Protein AF-A0A9D4DB75-F1 (afdb_monomer_lite)

pLDDT: mean 75.49, std 16.0, range [40.06, 93.31]

Structure (mmCIF, N/CA/C/O backbone):
data_AF-A0A9D4DB75-F1
#
_entry.id   AF-A0A9D4DB75-F1
#
loop_
_atom_site.group_PDB
_atom_site.id
_atom_site.type_symbol
_atom_site.label_atom_id
_atom_site.label_alt_id
_atom_site.label_comp_id
_atom_site.label_asym_id
_atom_site.label_entity_id
_atom_site.label_seq_id
_atom_site.pdbx_PDB_ins_code
_atom_site.Cartn_x
_atom_site.Cartn_y
_atom_site.Cartn_z
_atom_site.occupancy
_atom_site.B_iso_or_equiv
_atom_site.auth_seq_id
_atom_site.auth_comp_id
_atom_site.auth_asym_id
_atom_site.auth_atom_id
_atom_site.pdbx_PDB_model_num
ATOM 1 N N . MET A 1 1 ? -2.203 -15.982 -2.469 1.00 56.16 1 MET A N 1
ATOM 2 C CA . MET A 1 1 ? -3.119 -15.615 -1.374 1.00 56.16 1 MET A CA 1
ATOM 3 C C . MET A 1 1 ? -4.255 -16.602 -1.424 1.00 56.16 1 MET A C 1
ATOM 5 O O . MET A 1 1 ? -5.146 -16.439 -2.255 1.00 56.16 1 MET A O 1
ATOM 9 N N . ASP A 1 2 ? -4.163 -17.662 -0.627 1.00 63.16 2 ASP A N 1
ATOM 10 C CA . ASP A 1 2 ? -5.255 -18.621 -0.532 1.00 63.16 2 ASP A CA 1
ATOM 11 C C . ASP A 1 2 ? -6.427 -17.958 0.207 1.00 63.16 2 ASP A C 1
ATOM 13 O O . ASP A 1 2 ? -6.210 -17.332 1.250 1.00 63.16 2 ASP A O 1
ATOM 17 N N . PRO A 1 3 ? -7.660 -18.028 -0.332 1.00 65.12 3 PRO A N 1
ATOM 18 C CA . PRO A 1 3 ? -8.825 -17.344 0.238 1.00 65.12 3 PRO A CA 1
ATOM 19 C C . PRO A 1 3 ? -9.117 -17.735 1.689 1.00 65.12 3 PRO A C 1
ATOM 21 O O . PRO A 1 3 ? 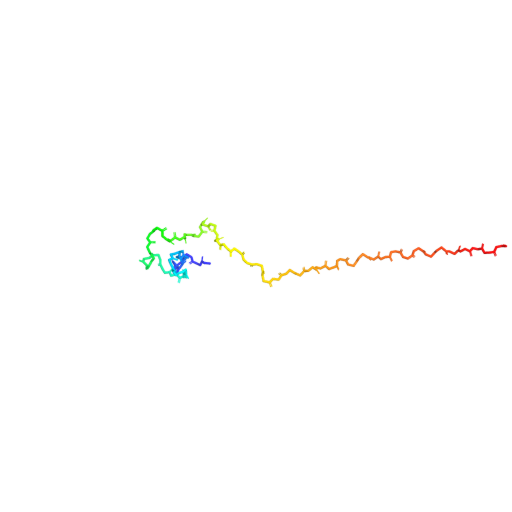-9.777 -16.987 2.398 1.00 65.12 3 PRO A O 1
ATOM 24 N N . GLU A 1 4 ? -8.641 -18.907 2.101 1.00 69.06 4 GLU A N 1
ATOM 25 C CA . GLU A 1 4 ? -8.893 -19.524 3.400 1.00 69.06 4 GLU A CA 1
ATOM 26 C C . GLU A 1 4 ? -8.163 -18.854 4.573 1.00 69.06 4 GLU A C 1
ATOM 28 O O . GLU A 1 4 ? -8.584 -19.019 5.713 1.00 69.06 4 GLU A O 1
ATOM 33 N N . TYR A 1 5 ? -7.099 -18.083 4.318 1.00 67.94 5 TYR A N 1
ATOM 34 C CA . TYR A 1 5 ? -6.305 -17.459 5.386 1.00 67.94 5 TYR A CA 1
ATOM 35 C C . TYR A 1 5 ? -6.646 -15.989 5.647 1.00 67.94 5 TYR A C 1
ATOM 37 O O . TYR A 1 5 ? -6.096 -15.414 6.582 1.00 67.94 5 TYR A O 1
ATOM 45 N N . GLU A 1 6 ? -7.500 -15.368 4.825 1.00 72.38 6 GLU A N 1
ATOM 46 C CA . GLU A 1 6 ? -7.968 -13.972 4.946 1.00 72.38 6 GLU A CA 1
ATOM 47 C C . GLU A 1 6 ? -6.885 -12.873 5.133 1.00 72.38 6 GLU A C 1
ATOM 49 O O . GLU A 1 6 ? -7.241 -11.710 5.328 1.00 72.38 6 GLU A O 1
ATOM 54 N N . CYS A 1 7 ? -5.574 -13.167 5.057 1.00 75.81 7 CYS A N 1
ATOM 55 C CA . CYS A 1 7 ? -4.541 -12.122 5.141 1.00 75.81 7 CYS A CA 1
ATOM 56 C C . CYS A 1 7 ? -4.635 -11.218 3.911 1.00 75.81 7 CYS A C 1
ATOM 58 O O . CYS A 1 7 ? -4.865 -11.663 2.786 1.00 75.81 7 CYS A O 1
ATOM 60 N N . GLY A 1 8 ? -4.442 -9.929 4.133 1.00 84.69 8 GLY A N 1
ATOM 61 C CA . GLY A 1 8 ? -4.519 -8.884 3.125 1.00 84.69 8 GLY A CA 1
ATOM 62 C C . GLY A 1 8 ? -3.672 -7.700 3.556 1.00 84.69 8 GLY A C 1
ATOM 63 O O . GLY A 1 8 ? -3.056 -7.712 4.626 1.00 84.69 8 GLY A O 1
ATOM 64 N N . TRP A 1 9 ? -3.573 -6.698 2.690 1.00 90.12 9 TRP A N 1
ATOM 65 C CA . TRP A 1 9 ? -2.665 -5.581 2.916 1.00 90.12 9 TRP A CA 1
ATOM 66 C C . TRP A 1 9 ? -3.390 -4.428 3.611 1.00 90.12 9 TRP A C 1
AT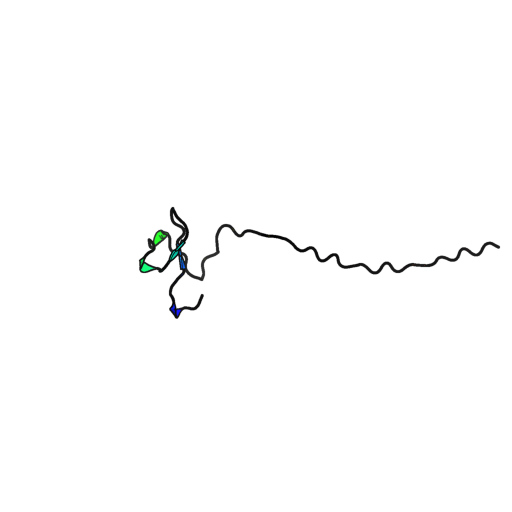OM 68 O O . TRP A 1 9 ? -4.381 -3.918 3.097 1.00 90.12 9 TRP A O 1
ATOM 78 N N . CYS A 1 10 ? -2.882 -4.005 4.766 1.00 91.31 10 CYS A N 1
ATOM 79 C CA . CYS A 1 10 ? -3.382 -2.855 5.512 1.00 91.31 10 CYS A CA 1
ATOM 80 C C . CYS A 1 10 ? -2.469 -1.650 5.234 1.00 91.31 10 CYS A C 1
ATOM 82 O O . CYS A 1 10 ? -1.287 -1.706 5.570 1.00 91.31 10 CYS A O 1
ATOM 84 N N . VAL A 1 11 ? -2.977 -0.583 4.603 1.00 90.19 11 VAL A N 1
ATOM 85 C CA . VAL A 1 11 ? -2.177 0.563 4.100 1.00 90.19 11 VAL A CA 1
ATOM 86 C C . VAL A 1 11 ? -2.008 1.734 5.072 1.00 90.19 11 VAL A C 1
ATOM 88 O O . VAL A 1 11 ? -1.463 2.759 4.669 1.00 90.19 11 VAL A O 1
ATOM 91 N N . GLY A 1 12 ? -2.470 1.612 6.318 1.00 82.94 12 GLY A N 1
ATOM 92 C CA . GLY A 1 12 ? -2.448 2.700 7.303 1.00 82.94 12 GLY A CA 1
ATOM 93 C C . GLY A 1 12 ? -1.045 3.225 7.660 1.00 82.94 12 GLY A C 1
ATOM 94 O O . GLY A 1 12 ? -0.044 2.944 7.003 1.00 82.94 12 GLY A O 1
ATOM 95 N N . ALA A 1 13 ? -0.938 3.974 8.764 1.00 74.00 13 ALA A N 1
ATOM 96 C CA . ALA A 1 13 ? 0.318 4.616 9.195 1.00 74.00 13 ALA A CA 1
ATOM 97 C C . ALA A 1 13 ? 1.512 3.651 9.368 1.00 74.00 13 ALA A C 1
ATOM 99 O O . ALA A 1 13 ? 2.668 4.071 9.371 1.00 74.00 13 ALA A O 1
ATOM 100 N N . SER A 1 14 ? 1.247 2.356 9.523 1.00 82.94 14 SER A N 1
ATOM 101 C CA . SER A 1 14 ? 2.245 1.290 9.482 1.00 82.94 14 SER A CA 1
ATOM 102 C C . SER A 1 14 ? 1.737 0.184 8.555 1.00 82.94 14 SER A C 1
ATOM 104 O O . SER A 1 14 ? 0.903 -0.615 8.983 1.00 82.94 14 SER A O 1
ATOM 106 N N . PRO A 1 15 ? 2.192 0.145 7.289 1.00 86.75 15 PRO A N 1
ATOM 107 C CA . PRO A 1 15 ? 1.718 -0.833 6.322 1.00 86.75 15 PRO A CA 1
ATOM 108 C C . PRO A 1 15 ? 2.126 -2.256 6.712 1.00 86.75 15 PRO A C 1
ATOM 110 O O . PRO A 1 15 ? 3.310 -2.521 6.928 1.00 86.75 15 PRO A O 1
ATOM 113 N N . THR A 1 16 ? 1.167 -3.179 6.804 1.00 90.56 16 THR A N 1
ATOM 114 C CA . THR A 1 16 ? 1.419 -4.578 7.207 1.00 90.56 16 THR A CA 1
ATOM 115 C C . THR A 1 16 ? 0.495 -5.555 6.467 1.00 90.56 16 THR A C 1
ATOM 117 O O . THR A 1 16 ? -0.598 -5.165 6.055 1.00 90.56 16 THR A O 1
ATOM 120 N N . CYS A 1 17 ? 0.895 -6.832 6.318 1.00 87.69 17 CYS A N 1
ATOM 121 C CA . CYS A 1 17 ? -0.096 -7.897 6.072 1.00 87.69 17 CYS A CA 1
ATOM 122 C C . CYS A 1 17 ? -0.693 -8.284 7.414 1.00 87.69 17 CYS A C 1
ATOM 124 O O . CYS A 1 17 ? 0.042 -8.636 8.339 1.00 87.69 17 CYS A O 1
ATOM 126 N N . SER A 1 18 ? -2.012 -8.224 7.505 1.00 88.12 18 SER A N 1
ATOM 127 C CA . SER A 1 18 ? -2.758 -8.629 8.689 1.00 88.12 18 SER A CA 1
ATOM 128 C C . SER A 1 18 ? -4.089 -9.243 8.261 1.00 88.12 18 SER A C 1
ATOM 130 O O . SER A 1 18 ? -4.385 -9.323 7.069 1.00 88.12 18 SER A O 1
ATOM 132 N N . LEU A 1 19 ? -4.890 -9.689 9.224 1.00 88.44 19 LEU A N 1
ATOM 133 C CA . LEU A 1 19 ? -6.268 -10.118 8.985 1.00 88.44 19 LEU A CA 1
ATOM 134 C C . LEU A 1 19 ? -7.187 -8.900 8.837 1.00 88.44 19 LEU A C 1
ATOM 136 O O . LEU A 1 19 ? -6.961 -7.879 9.489 1.00 88.44 19 LEU A O 1
ATOM 140 N N . GLN A 1 20 ? -8.263 -9.031 8.054 1.00 87.00 20 GLN A N 1
ATOM 141 C CA . GLN A 1 20 ? -9.199 -7.929 7.782 1.00 87.00 20 GLN A CA 1
ATOM 142 C C . GLN A 1 20 ? -9.775 -7.313 9.060 1.00 87.00 20 GLN A C 1
ATOM 144 O O . GLN A 1 20 ? -9.820 -6.098 9.200 1.00 87.00 20 GLN A O 1
ATOM 149 N N . ASN A 1 21 ? -10.157 -8.159 10.015 1.00 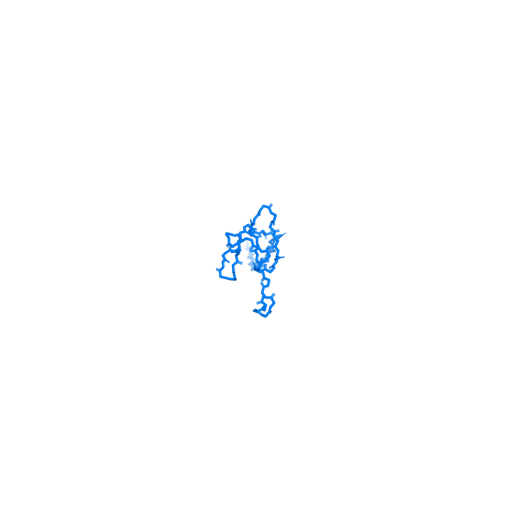88.19 21 ASN A N 1
ATOM 150 C CA . ASN A 1 21 ? -10.659 -7.775 11.338 1.00 88.19 21 ASN A CA 1
ATOM 151 C C . ASN A 1 21 ? -9.697 -6.836 12.095 1.00 88.19 21 ASN A C 1
ATOM 153 O O . ASN A 1 21 ? -10.143 -5.931 12.796 1.00 88.19 21 ASN A O 1
ATOM 157 N N . LEU A 1 22 ? -8.388 -7.043 11.942 1.00 89.50 22 LEU A N 1
ATOM 158 C CA . LEU A 1 22 ? -7.359 -6.312 12.681 1.00 89.50 22 LEU A CA 1
ATOM 159 C C . LEU A 1 22 ? -6.965 -4.995 11.999 1.00 89.50 22 LEU A C 1
ATOM 161 O O . LEU A 1 22 ? -6.181 -4.230 12.559 1.00 89.50 22 LEU A O 1
ATOM 165 N N . CYS A 1 23 ? -7.474 -4.739 10.794 1.00 89.12 23 CYS A N 1
ATOM 166 C CA . CYS A 1 23 ? -7.206 -3.532 10.028 1.00 89.12 23 CYS A CA 1
ATOM 167 C C . CYS A 1 23 ? -8.430 -2.602 10.067 1.00 89.12 23 CYS A C 1
ATOM 169 O O . CYS A 1 23 ? -9.562 -3.068 9.916 1.00 89.12 23 CYS A O 1
ATOM 171 N N . PRO A 1 24 ? -8.249 -1.279 10.227 1.00 90.81 24 PRO A N 1
ATOM 172 C CA . PRO A 1 24 ? -9.330 -0.328 10.006 1.00 90.81 24 PRO A CA 1
ATOM 173 C C . PRO A 1 24 ? -9.944 -0.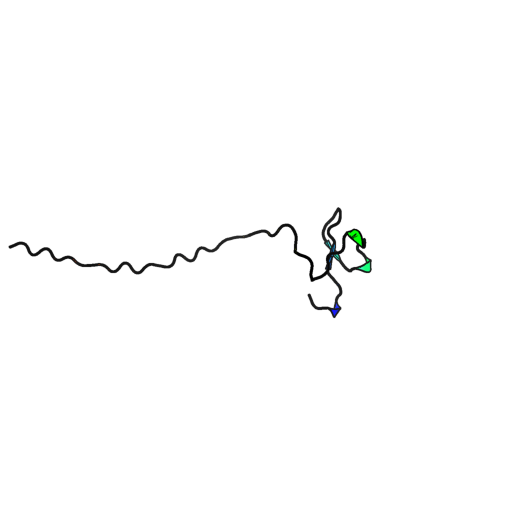516 8.615 1.00 90.81 24 PRO A C 1
ATOM 175 O O . PRO A 1 24 ? -9.228 -0.660 7.626 1.00 90.81 24 PRO A O 1
ATOM 178 N N . ALA A 1 25 ? -11.274 -0.472 8.516 1.00 86.38 25 ALA A N 1
ATOM 179 C CA . ALA A 1 25 ? -11.972 -0.739 7.256 1.00 86.38 25 ALA A CA 1
ATOM 180 C C . ALA A 1 25 ? -11.576 0.219 6.115 1.00 86.38 25 ALA A C 1
ATOM 182 O O . ALA A 1 25 ? -11.620 -0.172 4.953 1.00 86.38 25 ALA A O 1
ATOM 183 N N . SER A 1 26 ? -11.171 1.454 6.436 1.00 88.50 26 SER A N 1
ATOM 184 C CA . SER A 1 26 ? -10.672 2.440 5.466 1.00 88.50 26 SER A CA 1
ATOM 185 C C . SER A 1 26 ? -9.311 2.086 4.867 1.00 88.50 26 SER A C 1
ATOM 187 O O . SER A 1 26 ? -8.965 2.596 3.805 1.00 88.50 26 SER A O 1
ATOM 189 N N . ASP A 1 27 ? -8.549 1.231 5.546 1.00 91.19 27 ASP A N 1
ATOM 190 C CA . ASP A 1 27 ? -7.137 0.977 5.264 1.00 91.19 27 ASP A CA 1
ATOM 191 C C . ASP A 1 27 ? -6.921 -0.432 4.695 1.00 91.19 27 ASP A C 1
ATOM 193 O O . ASP A 1 27 ? -5.799 -0.805 4.355 1.00 91.19 27 ASP A O 1
ATOM 197 N N . TRP A 1 28 ? -7.980 -1.236 4.599 1.00 88.88 28 TRP A N 1
ATOM 198 C CA . TRP A 1 28 ? -7.909 -2.596 4.090 1.00 88.88 28 TRP A CA 1
ATOM 199 C C . TRP A 1 28 ? -7.936 -2.624 2.563 1.00 88.88 28 TRP A C 1
ATOM 201 O O . TRP A 1 28 ? -8.905 -2.190 1.939 1.00 88.88 28 TRP A O 1
ATOM 211 N N . LEU A 1 29 ? -6.899 -3.201 1.958 1.00 88.31 29 LEU A N 1
ATOM 212 C CA . LEU A 1 29 ? -6.873 -3.522 0.538 1.00 88.31 29 LEU A CA 1
ATOM 213 C C . LEU A 1 29 ? -7.164 -5.006 0.330 1.00 88.31 29 LEU A C 1
ATOM 215 O O . LEU A 1 29 ? -6.386 -5.879 0.729 1.00 88.31 29 LEU A O 1
ATOM 219 N N . ASP A 1 30 ? -8.277 -5.283 -0.343 1.00 78.88 30 ASP A N 1
ATOM 220 C CA . ASP A 1 30 ? -8.580 -6.626 -0.809 1.00 78.88 30 ASP A CA 1
ATOM 221 C C . ASP A 1 30 ? -7.726 -7.013 -2.034 1.00 78.88 30 ASP A C 1
ATOM 223 O O . ASP A 1 30 ? -6.998 -6.222 -2.630 1.00 78.88 30 ASP A O 1
ATOM 227 N N . ARG A 1 31 ? -7.822 -8.281 -2.423 1.00 77.56 31 ARG A N 1
ATOM 228 C CA . ARG A 1 31 ? -7.056 -8.906 -3.514 1.00 77.56 31 ARG A CA 1
ATOM 229 C C . ARG A 1 31 ? -7.331 -8.358 -4.926 1.00 77.56 31 ARG A C 1
ATOM 231 O O . ARG A 1 31 ? -6.600 -8.709 -5.846 1.00 77.56 31 ARG A O 1
ATOM 238 N N . SER A 1 32 ? -8.372 -7.551 -5.114 1.00 82.69 32 SER A N 1
ATOM 239 C CA . SER A 1 32 ? -8.650 -6.836 -6.366 1.00 82.69 32 SER A CA 1
ATOM 240 C C . SER A 1 32 ? -7.980 -5.459 -6.429 1.00 82.69 32 SER A C 1
ATOM 242 O O . SER A 1 32 ? -7.921 -4.856 -7.502 1.00 82.69 32 SER A O 1
ATOM 244 N N . ALA A 1 33 ? -7.443 -4.969 -5.308 1.00 84.88 33 ALA A N 1
ATOM 245 C CA . ALA A 1 33 ? -6.774 -3.681 -5.249 1.00 84.88 33 ALA A CA 1
ATOM 246 C C . ALA A 1 33 ? -5.418 -3.697 -5.973 1.00 84.88 33 ALA A C 1
ATOM 248 O O . ALA A 1 33 ? -4.669 -4.675 -5.953 1.00 84.88 33 ALA A O 1
ATOM 249 N N . VAL A 1 34 ? -5.070 -2.560 -6.577 1.00 88.81 34 VAL A N 1
ATOM 250 C CA . VAL A 1 34 ? -3.747 -2.348 -7.174 1.00 88.81 34 VAL A CA 1
ATOM 251 C C . VAL A 1 34 ? -2.722 -2.140 -6.060 1.00 88.81 34 VAL A C 1
ATOM 253 O O . VAL A 1 34 ? -2.896 -1.271 -5.206 1.00 88.81 34 VAL A O 1
ATOM 256 N N . CYS A 1 35 ? -1.630 -2.909 -6.079 1.00 86.00 35 CYS A N 1
ATOM 257 C CA . CYS A 1 35 ? -0.565 -2.764 -5.091 1.00 86.00 35 CYS A CA 1
ATOM 258 C C . CYS A 1 35 ? 0.166 -1.416 -5.246 1.00 86.00 35 CYS A C 1
ATOM 260 O O . CYS A 1 35 ? 0.653 -1.105 -6.340 1.00 86.00 35 CYS A O 1
ATOM 262 N N . PRO A 1 36 ? 0.300 -0.628 -4.166 1.00 85.06 36 PRO A N 1
ATOM 263 C CA . PRO A 1 36 ? 1.041 0.624 -4.205 1.00 85.06 36 PRO A CA 1
ATOM 264 C C . PRO A 1 36 ? 2.557 0.381 -4.190 1.00 85.06 36 PRO A C 1
ATOM 266 O O . PRO A 1 36 ? 3.042 -0.611 -3.651 1.00 85.06 36 PRO A O 1
ATOM 269 N N . ASN A 1 37 ? 3.309 1.342 -4.731 1.00 88.44 37 ASN A N 1
ATOM 270 C CA . ASN A 1 37 ? 4.775 1.405 -4.662 1.00 88.44 37 ASN A CA 1
ATOM 271 C C . ASN A 1 37 ? 5.514 0.135 -5.159 1.00 88.44 37 ASN A C 1
ATOM 273 O O . ASN A 1 37 ? 6.322 -0.437 -4.421 1.00 88.44 37 ASN A O 1
ATOM 277 N N . PRO A 1 38 ? 5.276 -0.321 -6.405 1.00 90.25 38 PRO A N 1
ATOM 278 C CA . PRO A 1 38 ? 6.049 -1.419 -6.974 1.00 90.25 38 PRO A CA 1
ATOM 279 C C . PRO A 1 38 ? 7.531 -1.037 -7.067 1.00 90.25 38 PRO A C 1
ATOM 281 O O . PRO A 1 38 ? 7.872 0.059 -7.514 1.00 90.25 38 PRO A O 1
ATOM 284 N N . GLN A 1 39 ? 8.420 -1.951 -6.674 1.00 93.31 39 GLN A N 1
ATOM 285 C CA . GLN A 1 39 ? 9.866 -1.728 -6.717 1.00 93.31 39 GLN A CA 1
ATOM 286 C C . GLN A 1 39 ? 10.567 -2.754 -7.600 1.00 93.31 39 GLN A C 1
ATOM 288 O O . GLN A 1 39 ? 10.346 -3.959 -7.490 1.00 93.31 39 GLN A O 1
ATOM 293 N N . ILE A 1 40 ? 11.445 -2.259 -8.471 1.00 91.69 40 ILE A N 1
ATOM 294 C CA . ILE A 1 40 ? 12.285 -3.088 -9.333 1.00 91.69 40 ILE A CA 1
ATOM 295 C C . ILE A 1 40 ? 13.614 -3.311 -8.613 1.00 91.69 40 ILE A C 1
ATOM 297 O O . ILE A 1 40 ? 14.408 -2.386 -8.475 1.00 91.69 40 ILE A O 1
ATOM 301 N N . LEU A 1 41 ? 13.868 -4.546 -8.176 1.00 91.50 41 LEU A N 1
ATOM 302 C CA . LEU A 1 41 ? 15.121 -4.907 -7.497 1.00 91.50 41 LEU A CA 1
ATOM 303 C C . LEU A 1 41 ? 16.295 -5.112 -8.469 1.00 91.50 41 LEU A C 1
ATOM 305 O O . LEU A 1 41 ? 17.455 -5.053 -8.073 1.00 91.50 41 LEU A O 1
ATOM 309 N N . GLY A 1 42 ? 16.011 -5.356 -9.747 1.00 89.38 42 GLY A N 1
ATOM 310 C CA . GLY A 1 42 ? 17.028 -5.487 -10.781 1.00 89.38 42 GLY A CA 1
ATOM 311 C C . GLY A 1 42 ? 16.426 -5.821 -12.140 1.00 89.38 42 GLY A C 1
ATOM 312 O O . GLY A 1 42 ? 15.416 -6.516 -12.232 1.00 89.38 42 GLY A O 1
ATOM 313 N N . VAL A 1 43 ? 17.072 -5.341 -13.201 1.00 88.38 43 VAL A N 1
ATOM 314 C CA . VAL A 1 43 ? 16.717 -5.653 -14.589 1.00 88.38 43 VAL A CA 1
ATOM 315 C C . VAL A 1 43 ? 17.846 -6.478 -15.189 1.00 88.38 43 VAL A C 1
ATOM 317 O O . VAL A 1 43 ? 18.981 -6.015 -15.281 1.00 88.38 43 VAL A O 1
ATOM 320 N N . ARG A 1 44 ? 17.551 -7.714 -15.603 1.00 85.62 44 ARG A N 1
ATOM 321 C CA . ARG A 1 44 ? 18.503 -8.517 -16.377 1.00 85.62 44 ARG A CA 1
ATOM 322 C C . ARG A 1 44 ? 18.300 -8.218 -17.855 1.00 85.62 44 ARG A C 1
ATOM 324 O O . ARG A 1 44 ? 17.325 -8.664 -18.449 1.00 85.62 44 ARG A O 1
ATOM 331 N N . VAL A 1 45 ? 19.227 -7.470 -18.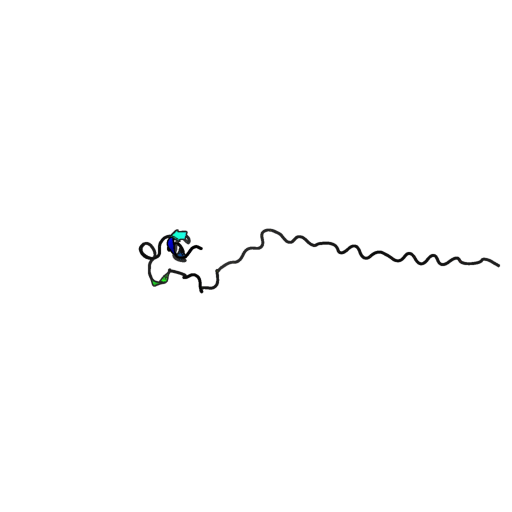443 1.00 79.75 45 VAL A N 1
ATOM 332 C CA . VAL A 1 45 ? 19.264 -7.267 -19.892 1.00 79.75 45 VAL A CA 1
ATOM 333 C C . VAL A 1 45 ? 19.900 -8.506 -20.513 1.00 79.75 45 VAL A C 1
ATOM 335 O O . VAL A 1 45 ? 21.110 -8.707 -20.414 1.00 79.75 45 VAL A O 1
ATOM 338 N N . ALA A 1 46 ? 19.089 -9.366 -21.127 1.00 70.50 46 ALA A N 1
ATOM 339 C CA . ALA A 1 46 ? 19.614 -10.394 -22.012 1.00 70.50 46 ALA A CA 1
ATOM 340 C C . ALA A 1 46 ? 20.156 -9.683 -23.256 1.00 70.50 46 ALA A C 1
ATOM 342 O O . ALA A 1 46 ? 19.390 -9.213 -24.097 1.00 70.50 46 ALA A O 1
ATOM 343 N N . ILE A 1 47 ? 21.479 -9.546 -23.354 1.00 66.25 47 ILE A N 1
ATOM 344 C CA . ILE A 1 47 ? 22.105 -9.083 -24.590 1.00 66.25 47 ILE A CA 1
ATOM 345 C C . ILE A 1 47 ? 21.873 -10.194 -25.613 1.00 66.25 47 ILE A C 1
ATOM 347 O O . ILE A 1 47 ? 22.529 -11.234 -25.572 1.00 66.25 47 ILE A O 1
ATOM 351 N N . MET A 1 48 ? 20.902 -9.997 -26.502 1.00 51.91 48 MET A N 1
ATOM 352 C CA . MET A 1 48 ? 20.708 -10.859 -27.659 1.00 51.91 48 MET A CA 1
ATOM 353 C C . MET A 1 48 ? 21.987 -10.750 -28.497 1.00 51.91 48 MET A C 1
ATOM 355 O O . MET A 1 48 ? 22.251 -9.704 -29.089 1.00 51.91 48 MET A O 1
ATOM 359 N N . GLN A 1 49 ? 22.838 -11.782 -28.474 1.00 56.44 49 GLN A N 1
ATOM 360 C CA . GLN A 1 49 ? 24.026 -11.820 -29.322 1.00 56.44 49 GLN A CA 1
ATOM 361 C C . GLN A 1 49 ? 23.556 -11.819 -30.775 1.00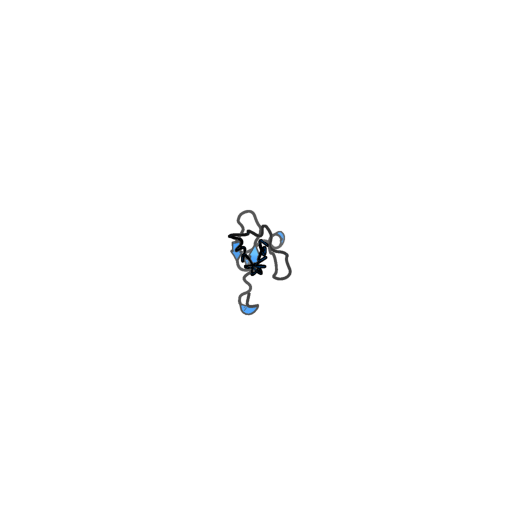 56.44 49 GLN A C 1
ATOM 363 O O . GLN A 1 49 ? 23.120 -12.838 -31.307 1.00 56.44 49 GLN A O 1
ATOM 368 N N . VAL A 1 50 ? 23.628 -10.659 -31.423 1.00 56.78 50 VAL A N 1
ATOM 369 C CA . VAL A 1 50 ? 23.481 -10.579 -32.871 1.00 56.78 50 VAL A CA 1
ATOM 370 C C . VAL A 1 50 ? 24.697 -11.296 -33.444 1.00 56.78 50 VAL A C 1
ATOM 372 O O . VAL A 1 50 ? 25.823 -10.810 -33.320 1.00 56.78 50 VAL A O 1
ATOM 375 N N . CYS A 1 51 ? 24.489 -12.481 -34.019 1.00 50.81 51 CYS A N 1
ATOM 376 C CA . CYS A 1 51 ? 25.521 -13.157 -34.794 1.00 50.81 51 CYS A CA 1
ATOM 377 C C . CYS A 1 51 ? 25.954 -12.203 -35.910 1.00 50.81 51 CYS A C 1
ATOM 379 O O . CYS A 1 51 ? 25.211 -11.954 -36.859 1.00 50.81 51 CYS A O 1
ATOM 381 N N . LYS A 1 52 ? 27.145 -11.618 -35.771 1.00 53.78 52 LYS A N 1
ATOM 382 C CA . LYS A 1 52 ? 27.749 -10.797 -36.814 1.00 53.78 52 LYS A CA 1
ATOM 383 C C . LYS A 1 52 ? 28.095 -11.735 -37.967 1.00 53.78 52 LYS A C 1
ATOM 385 O O . LYS A 1 52 ? 29.032 -12.521 -37.858 1.00 53.78 52 LYS A O 1
ATOM 390 N N . VAL A 1 53 ? 27.323 -11.680 -39.051 1.00 54.78 53 VAL A N 1
ATOM 391 C CA . VAL A 1 53 ? 27.683 -12.352 -40.304 1.00 54.78 53 VAL A CA 1
ATOM 392 C C . VAL A 1 53 ? 28.952 -11.667 -40.810 1.00 54.78 53 VAL A C 1
ATOM 394 O O . VAL A 1 53 ? 28.928 -10.505 -41.212 1.00 54.78 53 VAL A O 1
ATOM 397 N N . SER A 1 54 ? 30.087 -12.351 -40.682 1.00 52.97 54 SER A N 1
ATOM 398 C CA . SER A 1 54 ? 31.375 -11.869 -41.169 1.00 52.97 54 SER A CA 1
ATOM 399 C C . SER A 1 54 ? 31.412 -12.045 -42.685 1.00 52.97 54 SER A C 1
ATOM 401 O O . SER A 1 54 ? 31.698 -13.131 -43.186 1.00 52.97 54 SER A O 1
ATOM 403 N N . SER A 1 55 ? 31.079 -10.992 -43.430 1.00 53.91 55 SER A N 1
ATOM 404 C CA . SER A 1 55 ? 31.289 -10.956 -44.876 1.00 53.91 55 SER A CA 1
ATOM 405 C C . SER A 1 55 ? 32.788 -10.817 -45.146 1.00 53.91 55 SER A C 1
ATOM 407 O O . SER A 1 55 ? 33.338 -9.719 -45.074 1.00 53.91 55 SER A O 1
ATOM 409 N N . HIS A 1 56 ? 33.468 -11.927 -45.438 1.00 48.75 56 HIS A N 1
ATOM 410 C CA . HIS A 1 56 ? 34.806 -11.890 -46.024 1.00 48.75 56 HIS A CA 1
ATOM 411 C C . HIS A 1 56 ? 34.706 -11.278 -47.429 1.00 48.75 56 HIS A C 1
ATOM 413 O O . HIS A 1 56 ? 34.284 -11.942 -48.373 1.00 48.75 56 HIS A O 1
ATOM 419 N N . ILE A 1 57 ? 35.074 -10.004 -47.573 1.00 57.38 57 ILE A N 1
ATOM 420 C CA . ILE A 1 57 ? 35.382 -9.414 -48.879 1.00 57.38 57 ILE A CA 1
ATOM 421 C C . ILE A 1 57 ? 36.838 -9.771 -49.185 1.00 57.38 57 ILE A C 1
ATOM 423 O O . ILE A 1 57 ? 37.756 -9.213 -48.585 1.00 57.38 57 ILE A O 1
ATOM 427 N N . SER A 1 58 ? 37.054 -10.713 -50.104 1.00 51.00 58 SER A N 1
ATOM 428 C CA . SER A 1 58 ? 38.366 -10.934 -50.717 1.00 51.00 58 SER A CA 1
ATOM 429 C C . SER A 1 58 ? 38.571 -9.888 -51.811 1.00 51.00 58 SER A C 1
ATOM 431 O O . SER A 1 58 ? 37.946 -9.958 -52.868 1.00 51.00 58 SER A O 1
ATOM 433 N N . LEU A 1 59 ? 39.434 -8.904 -51.558 1.00 47.50 59 LEU A N 1
ATOM 434 C CA . LEU A 1 59 ? 39.965 -8.024 -52.598 1.00 47.50 59 LEU A CA 1
ATOM 435 C C . LEU A 1 59 ? 41.013 -8.806 -53.399 1.00 47.50 59 LEU A C 1
ATOM 437 O O . LEU A 1 59 ? 42.097 -9.092 -52.899 1.00 47.50 59 LEU A O 1
ATOM 441 N N . ASN A 1 60 ? 40.665 -9.170 -54.634 1.00 44.31 60 ASN A N 1
ATOM 442 C CA . ASN A 1 60 ? 41.606 -9.699 -55.617 1.00 44.31 60 ASN A CA 1
ATOM 443 C C . ASN A 1 60 ? 42.473 -8.533 -56.117 1.00 44.31 60 ASN A C 1
ATOM 445 O O . ASN A 1 60 ? 41.973 -7.644 -56.805 1.00 44.31 60 ASN A O 1
ATOM 449 N N . THR A 1 61 ? 43.753 -8.517 -55.755 1.00 45.66 61 THR A N 1
ATOM 450 C CA . THR A 1 61 ? 44.756 -7.651 -56.387 1.00 45.66 61 THR A CA 1
ATOM 451 C C . THR A 1 61 ? 45.201 -8.305 -57.692 1.00 45.66 61 THR A C 1
ATOM 453 O O . THR A 1 61 ? 45.912 -9.312 -57.654 1.00 45.66 61 THR A O 1
ATOM 456 N N . GLY A 1 62 ? 44.732 -7.762 -58.816 1.00 40.06 62 GLY A N 1
ATOM 457 C CA . GLY A 1 62 ? 45.317 -7.970 -60.142 1.00 40.06 62 GLY A CA 1
ATOM 458 C C . GLY A 1 62 ? 46.338 -6.889 -60.456 1.00 40.06 62 GLY A C 1
ATOM 459 O O . GLY A 1 62 ? 46.149 -5.760 -59.948 1.00 40.06 62 GLY A O 1
#

Radius of gyration: 27.44 Å; chains: 1; bounding box: 57×24×73 Å

Organism: Dreissena polymorpha (NCBI:txid45954)

Foldseek 3Di:
DPVVVQWFWFQPPDIDTDHCVVHDVVRTDDPVDDDPDDDDPDDDDPPPPPPPPDPPDDDDDD

Secondary structure (DSSP, 8-state):
--GGG-EEEE-SSS-EEEEGGGS-TTTEEPTTSPPSS-------------------------

InterPro domains:
  IPR013783 Immunoglobulin-like fold [G3DSA:2.60.40.10] (1-57)

Sequence (62 aa):
MDPEYECGWCVGASPTCSLQNLCPASDWLDRSAVCPNPQILGVRVAIMQVCKVSSHISLNTG